Protein AF-A0A8T3T5S7-F1 (afdb_monomer_lite)

Secondary structure (DSSP, 8-state):
--SHHHHHHHHHIIIII-SS-HHHHHHHHHHHHHHTT-HHHHHHHHHHHHHTTPPPPPTT-

Sequence (61 aa):
MTASCAVANVGEHLRFHSALDPRINEFVTIVVARHLTNQFEWAVHVPLALKAGLARPRPHA

pLDDT: mean 88.07, std 13.72, range [48.59, 98.19]

Foldseek 3Di:
DPDPVVVVVVVCCLPPVDPDQQLVSLVVQLVVCVVVVPVVSNVVSVVSNVVSPNDDPDPPD

Structure (mmCIF, N/CA/C/O backbone):
data_AF-A0A8T3T5S7-F1
#
_entry.id   AF-A0A8T3T5S7-F1
#
loop_
_atom_site.group_PDB
_atom_site.id
_atom_site.type_symbol
_atom_site.label_atom_id
_atom_site.label_alt_id
_atom_site.label_comp_id
_atom_site.label_asym_id
_atom_site.label_entity_id
_atom_site.label_seq_id
_atom_site.pdbx_PDB_ins_code
_atom_site.Cartn_x
_atom_site.Cartn_y
_atom_site.Cartn_z
_atom_site.occupancy
_atom_site.B_iso_or_equiv
_atom_site.auth_seq_id
_atom_site.auth_comp_id
_atom_site.auth_asym_id
_atom_site.auth_atom_id
_atom_site.pdbx_PDB_model_num
ATOM 1 N N . MET A 1 1 ? 10.556 -12.084 24.398 1.00 48.62 1 MET A N 1
ATOM 2 C CA . MET A 1 1 ? 10.869 -10.901 23.565 1.00 48.62 1 MET A CA 1
ATOM 3 C C . MET A 1 1 ? 10.636 -11.234 22.086 1.00 48.62 1 MET A C 1
ATOM 5 O O . MET A 1 1 ? 11.586 -11.276 21.324 1.00 48.62 1 MET A O 1
ATOM 9 N N . THR A 1 2 ? 9.403 -11.562 21.672 1.00 51.38 2 THR A N 1
ATOM 10 C CA . THR A 1 2 ? 9.175 -12.212 20.354 1.00 51.38 2 THR A CA 1
ATOM 11 C C . THR A 1 2 ? 8.033 -11.633 19.511 1.00 51.38 2 THR A C 1
ATOM 13 O O . THR A 1 2 ? 7.959 -11.950 18.332 1.00 51.38 2 THR A O 1
ATOM 16 N N . ALA A 1 3 ? 7.181 -10.744 20.040 1.00 54.34 3 ALA A N 1
ATOM 17 C CA . ALA A 1 3 ? 6.045 -10.204 19.275 1.00 54.34 3 ALA A CA 1
ATOM 18 C C . ALA A 1 3 ? 6.362 -8.913 18.487 1.00 54.34 3 ALA A C 1
ATOM 20 O O . ALA A 1 3 ? 5.872 -8.746 17.375 1.00 54.34 3 ALA A O 1
ATOM 21 N N . SER A 1 4 ? 7.210 -8.020 19.019 1.00 57.84 4 SER A N 1
ATOM 22 C CA . SER A 1 4 ? 7.512 -6.725 18.373 1.00 57.84 4 SER A CA 1
ATOM 23 C C . SER A 1 4 ? 8.319 -6.877 17.071 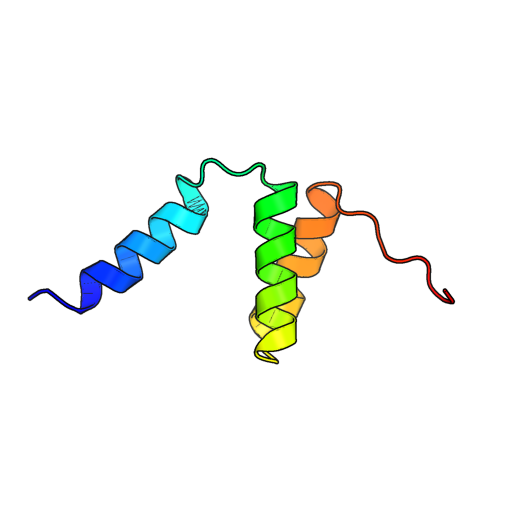1.00 57.84 4 SER A C 1
ATOM 25 O O . SER A 1 4 ? 8.042 -6.206 16.079 1.00 57.84 4 SER A O 1
ATOM 27 N N . CYS A 1 5 ? 9.261 -7.828 17.021 1.00 74.12 5 CYS A N 1
ATOM 28 C CA . CYS A 1 5 ? 10.086 -8.035 15.827 1.00 74.12 5 CYS A CA 1
ATOM 29 C C . CYS A 1 5 ? 9.318 -8.630 14.643 1.00 74.12 5 CYS A C 1
ATOM 31 O 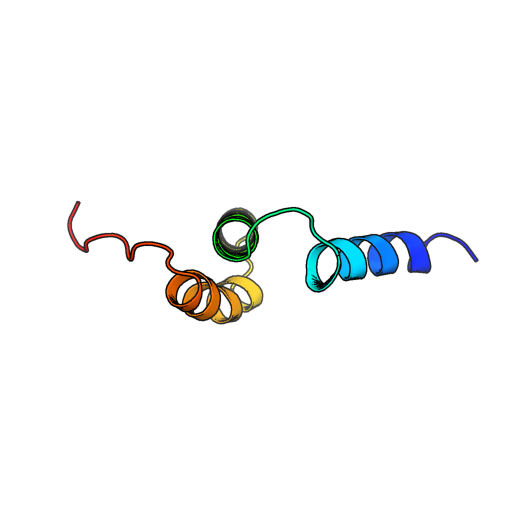O . CYS A 1 5 ? 9.706 -8.387 13.509 1.00 74.12 5 CYS A O 1
ATOM 33 N N . ALA A 1 6 ? 8.240 -9.393 14.862 1.00 83.44 6 ALA A N 1
ATOM 34 C CA . ALA A 1 6 ? 7.536 -10.049 13.758 1.00 83.44 6 ALA A CA 1
ATOM 35 C C . ALA A 1 6 ? 6.893 -9.025 12.807 1.00 83.44 6 ALA A C 1
ATOM 37 O O . ALA A 1 6 ? 7.093 -9.089 11.597 1.00 83.44 6 ALA A O 1
ATOM 38 N N . VAL A 1 7 ? 6.184 -8.034 13.359 1.00 86.94 7 VAL A N 1
ATOM 39 C CA . VAL A 1 7 ? 5.571 -6.949 12.573 1.00 86.94 7 VAL A CA 1
ATOM 40 C C . VAL A 1 7 ? 6.642 -6.062 11.933 1.00 86.94 7 VAL A C 1
ATOM 42 O O . VAL A 1 7 ? 6.509 -5.691 10.767 1.00 86.94 7 VAL A O 1
ATOM 45 N N . ALA A 1 8 ? 7.721 -5.761 12.662 1.00 88.62 8 ALA A N 1
ATOM 46 C CA . ALA A 1 8 ? 8.833 -4.970 12.140 1.00 88.62 8 ALA A CA 1
ATOM 47 C C . ALA A 1 8 ? 9.526 -5.658 10.950 1.00 88.62 8 ALA A C 1
ATOM 49 O O . ALA A 1 8 ? 9.670 -5.034 9.902 1.00 88.62 8 ALA A O 1
ATOM 50 N N . ASN A 1 9 ? 9.856 -6.948 11.068 1.00 92.69 9 ASN A N 1
ATOM 51 C CA . ASN A 1 9 ? 10.518 -7.722 10.012 1.00 92.69 9 ASN A CA 1
ATOM 52 C C . ASN A 1 9 ? 9.643 -7.846 8.760 1.00 92.69 9 ASN A C 1
ATOM 54 O O . ASN A 1 9 ? 10.135 -7.724 7.641 1.00 92.69 9 ASN A O 1
ATOM 58 N N . VAL 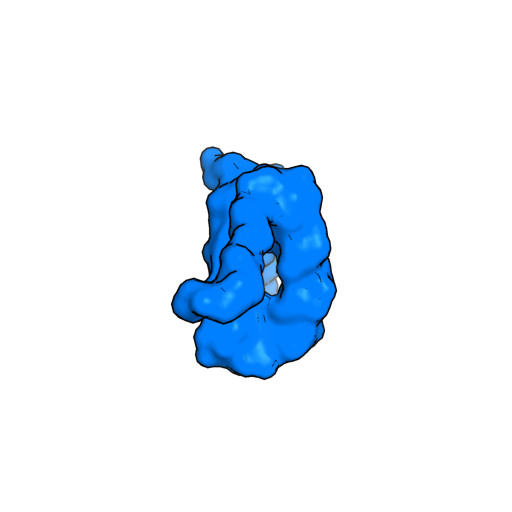A 1 10 ? 8.333 -8.059 8.930 1.00 90.81 10 VAL A N 1
ATOM 59 C CA . VAL A 1 10 ? 7.394 -8.060 7.797 1.00 90.81 10 VAL A CA 1
ATOM 60 C C . VAL A 1 10 ? 7.373 -6.686 7.130 1.00 90.81 10 VAL A C 1
ATOM 62 O O . VAL A 1 10 ? 7.467 -6.589 5.908 1.00 90.81 10 VAL A O 1
ATOM 65 N N . GLY A 1 11 ? 7.300 -5.615 7.921 1.00 88.25 11 GLY A N 1
ATOM 66 C CA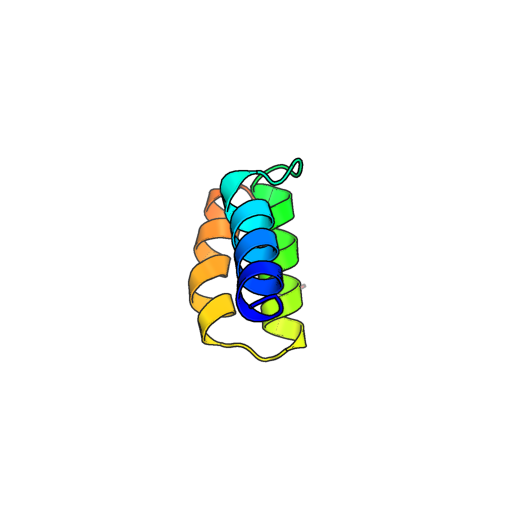 . GLY A 1 11 ? 7.313 -4.252 7.403 1.00 88.25 11 GLY A CA 1
ATOM 67 C C . GLY A 1 11 ? 8.608 -3.888 6.670 1.00 88.25 11 GLY A C 1
ATOM 68 O O . GLY A 1 11 ? 8.557 -3.173 5.673 1.00 88.25 11 GLY A O 1
ATOM 69 N N .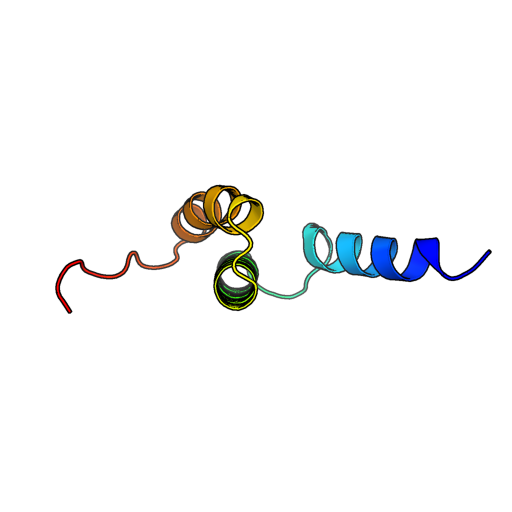 GLU A 1 12 ? 9.761 -4.345 7.149 1.00 90.88 12 GLU A N 1
ATOM 70 C CA . GLU A 1 12 ? 11.054 -4.171 6.482 1.00 90.88 12 GLU A CA 1
ATOM 71 C C . GLU A 1 12 ? 11.087 -4.930 5.154 1.00 90.88 12 GLU A C 1
ATOM 73 O O . GLU A 1 12 ? 11.395 -4.347 4.113 1.00 90.88 12 GLU A O 1
ATOM 78 N N . HIS A 1 13 ? 10.688 -6.207 5.168 1.00 91.75 13 HIS A N 1
ATOM 79 C CA . HIS A 1 13 ? 10.700 -7.044 3.975 1.00 91.75 13 HIS A CA 1
ATOM 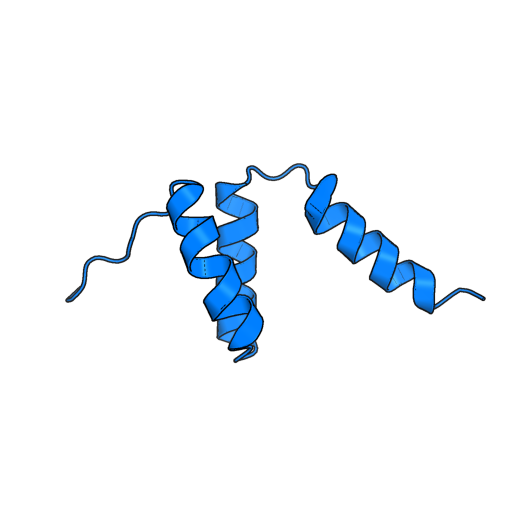80 C C . HIS A 1 13 ? 9.832 -6.452 2.862 1.00 91.75 13 HIS A C 1
ATOM 82 O O . HIS A 1 13 ? 10.303 -6.304 1.739 1.00 91.75 13 HIS A O 1
ATOM 88 N N . LEU A 1 14 ? 8.604 -6.031 3.173 1.00 88.44 14 LEU A N 1
ATOM 89 C CA . LEU A 1 14 ? 7.702 -5.433 2.185 1.00 88.44 14 LEU A CA 1
ATOM 90 C C . LEU A 1 14 ? 8.244 -4.128 1.576 1.00 88.44 14 LEU A C 1
ATOM 92 O O . LEU A 1 14 ? 7.946 -3.840 0.420 1.00 88.44 14 LEU A O 1
ATOM 96 N N . ARG A 1 15 ? 9.041 -3.349 2.321 1.00 84.75 15 ARG A N 1
ATOM 97 C CA . ARG A 1 15 ? 9.573 -2.055 1.853 1.00 84.75 15 ARG A CA 1
ATOM 98 C C . ARG A 1 15 ? 10.889 -2.173 1.094 1.00 84.75 15 ARG A C 1
ATOM 100 O O . ARG A 1 15 ? 11.101 -1.419 0.151 1.00 84.75 15 ARG A O 1
ATOM 107 N N . PHE A 1 16 ? 11.771 -3.077 1.514 1.00 87.94 16 PHE A N 1
ATOM 108 C CA . PHE A 1 16 ? 13.162 -3.088 1.044 1.00 87.94 16 PHE A CA 1
ATOM 109 C C . PHE A 1 16 ? 13.593 -4.398 0.390 1.00 87.94 16 PHE A C 1
ATOM 111 O O . PHE A 1 16 ? 14.570 -4.410 -0.356 1.00 87.94 16 PHE A O 1
ATOM 118 N N . HIS A 1 17 ? 12.878 -5.494 0.643 1.00 92.19 17 HIS A N 1
ATOM 119 C CA . HIS A 1 17 ? 13.258 -6.831 0.178 1.00 92.19 17 HIS A CA 1
ATOM 120 C C . HIS A 1 17 ? 12.150 -7.543 -0.608 1.00 92.19 17 HIS A C 1
ATOM 122 O O . HIS A 1 17 ? 12.280 -8.730 -0.905 1.00 92.19 17 HIS A O 1
ATOM 128 N N . SER A 1 18 ? 11.068 -6.836 -0.947 1.00 89.69 18 SER A N 1
ATOM 129 C CA . SER A 1 18 ? 9.958 -7.390 -1.718 1.00 89.69 18 SER A CA 1
ATOM 130 C C . SER A 1 18 ? 10.447 -7.830 -3.097 1.00 89.69 18 SER A C 1
ATOM 132 O O . SER A 1 18 ? 11.127 -7.082 -3.796 1.00 89.69 18 SER A O 1
ATOM 134 N N . ALA A 1 19 ? 10.064 -9.042 -3.501 1.00 93.31 19 ALA A N 1
ATOM 135 C CA . ALA A 1 19 ? 10.333 -9.568 -4.839 1.00 93.31 19 ALA A CA 1
ATOM 136 C C . ALA A 1 19 ? 9.422 -8.954 -5.920 1.00 93.31 19 ALA A C 1
ATOM 138 O O . ALA A 1 19 ? 9.610 -9.213 -7.108 1.00 93.31 19 ALA A O 1
ATOM 139 N N . LEU A 1 20 ? 8.404 -8.184 -5.521 1.00 91.88 20 LEU A N 1
ATOM 140 C CA . LEU A 1 20 ? 7.492 -7.532 -6.451 1.00 91.88 20 LEU A CA 1
ATOM 141 C C . LEU A 1 20 ? 8.126 -6.271 -7.037 1.00 91.88 20 LEU A C 1
ATOM 143 O O . LEU A 1 20 ? 8.811 -5.516 -6.345 1.00 91.88 20 LEU A O 1
ATOM 147 N N . ASP A 1 21 ? 7.816 -6.010 -8.304 1.00 93.62 21 ASP A N 1
ATOM 148 C CA . ASP A 1 21 ? 8.160 -4.751 -8.956 1.00 93.62 21 ASP A CA 1
ATOM 149 C C . ASP A 1 21 ? 7.555 -3.554 -8.186 1.00 93.62 21 ASP A C 1
ATOM 151 O O . ASP A 1 21 ? 6.416 -3.657 -7.705 1.00 93.62 21 ASP A O 1
ATOM 155 N N . PRO A 1 22 ? 8.258 -2.407 -8.080 1.00 92.81 22 PRO A N 1
ATOM 156 C CA . PRO A 1 22 ? 7.755 -1.220 -7.390 1.00 92.81 22 PRO A CA 1
ATOM 157 C C . PRO A 1 22 ? 6.348 -0.797 -7.823 1.00 92.81 22 PRO A C 1
ATOM 159 O O . PRO A 1 22 ? 5.541 -0.416 -6.979 1.00 92.81 22 PRO A O 1
ATOM 162 N N . ARG A 1 23 ? 5.995 -0.936 -9.107 1.00 94.62 23 ARG A N 1
ATOM 163 C CA . ARG A 1 23 ? 4.649 -0.620 -9.606 1.00 94.62 23 ARG A CA 1
ATOM 164 C C . ARG A 1 23 ? 3.576 -1.480 -8.948 1.00 94.62 23 ARG A C 1
ATOM 166 O O . ARG A 1 23 ? 2.488 -0.985 -8.660 1.00 94.62 23 ARG A O 1
ATOM 173 N N . ILE A 1 24 ? 3.868 -2.761 -8.732 1.00 95.19 24 ILE A N 1
ATOM 174 C CA . ILE A 1 24 ? 2.944 -3.709 -8.105 1.00 95.19 24 ILE A CA 1
ATOM 175 C C . ILE A 1 24 ? 2.892 -3.489 -6.594 1.00 95.19 24 ILE A C 1
ATOM 177 O O . ILE A 1 24 ? 1.796 -3.475 -6.038 1.00 95.19 24 ILE A O 1
ATOM 181 N N . ASN A 1 25 ? 4.036 -3.255 -5.943 1.00 94.94 25 ASN A N 1
ATOM 182 C CA . ASN A 1 25 ? 4.070 -2.925 -4.515 1.00 94.94 25 ASN A CA 1
ATOM 183 C C . ASN A 1 25 ? 3.210 -1.693 -4.217 1.00 94.94 25 ASN A C 1
ATOM 185 O O . ASN A 1 25 ? 2.303 -1.758 -3.392 1.00 94.94 25 ASN A O 1
ATOM 189 N N . GLU A 1 26 ? 3.430 -0.599 -4.945 1.00 95.50 26 GLU A N 1
ATOM 190 C CA . GLU A 1 26 ? 2.671 0.634 -4.744 1.00 95.50 26 GLU A CA 1
ATOM 191 C C . GLU A 1 26 ? 1.183 0.459 -5.078 1.00 95.50 26 GLU A C 1
ATOM 193 O O . GLU A 1 26 ? 0.328 0.988 -4.367 1.00 95.50 26 GLU A O 1
ATOM 198 N N . PHE A 1 27 ? 0.849 -0.336 -6.104 1.00 95.62 27 PHE A N 1
ATOM 199 C CA . PHE A 1 27 ? -0.541 -0.675 -6.419 1.00 95.62 27 PHE A CA 1
ATOM 200 C C . PHE A 1 27 ? -1.244 -1.381 -5.254 1.00 95.62 27 PHE A C 1
ATOM 202 O O . PHE A 1 27 ? -2.345 -0.989 -4.865 1.00 95.62 27 PHE A O 1
ATOM 209 N N . VAL A 1 28 ? -0.613 -2.406 -4.679 1.00 95.38 28 VAL A N 1
ATOM 210 C CA . VAL A 1 28 ? -1.177 -3.137 -3.538 1.00 95.38 28 VAL A CA 1
ATOM 211 C C . VAL A 1 28 ? -1.313 -2.209 -2.331 1.00 95.38 28 VAL A C 1
ATOM 213 O O . VAL A 1 28 ? -2.372 -2.196 -1.701 1.00 95.38 28 VAL A O 1
ATOM 216 N N . THR A 1 29 ? -0.305 -1.379 -2.050 1.00 95.19 29 THR A N 1
ATOM 217 C CA . THR A 1 29 ? -0.336 -0.430 -0.930 1.00 95.19 29 THR A CA 1
ATOM 218 C C . THR A 1 29 ? -1.519 0.530 -1.026 1.00 95.19 29 THR A C 1
ATOM 220 O O . THR A 1 29 ? -2.274 0.654 -0.062 1.00 95.19 29 THR A O 1
ATOM 223 N N . ILE A 1 30 ? -1.759 1.162 -2.183 1.00 96.44 30 ILE A N 1
ATOM 224 C CA . ILE A 1 30 ? -2.890 2.095 -2.325 1.00 96.44 30 ILE A CA 1
ATOM 225 C C . ILE A 1 30 ? -4.251 1.383 -2.272 1.00 96.44 30 ILE A C 1
ATOM 227 O O . ILE A 1 30 ? -5.206 1.941 -1.729 1.00 96.44 30 ILE A O 1
ATOM 231 N N . VAL A 1 31 ? -4.360 0.146 -2.776 1.00 96.69 31 VAL A N 1
ATOM 232 C CA . VAL A 1 31 ? -5.593 -0.657 -2.678 1.00 96.69 31 VAL A CA 1
ATOM 233 C C . VAL A 1 31 ? -5.907 -0.975 -1.217 1.00 96.69 31 VAL A C 1
ATOM 235 O O . VAL A 1 31 ? -7.035 -0.752 -0.772 1.00 96.69 31 VAL A O 1
ATOM 238 N N . VAL A 1 32 ? -4.912 -1.428 -0.449 1.00 97.00 32 VAL A N 1
ATOM 239 C CA . VAL A 1 32 ? -5.059 -1.712 0.986 1.00 97.00 32 VAL A CA 1
ATOM 240 C C . VAL A 1 32 ? -5.367 -0.434 1.765 1.00 97.00 32 VAL A C 1
ATOM 242 O O . VAL A 1 32 ? -6.293 -0.426 2.577 1.00 97.00 32 VAL A O 1
ATOM 245 N N . ALA A 1 33 ? -4.666 0.668 1.481 1.00 97.75 33 ALA A N 1
ATOM 246 C CA . ALA A 1 33 ? -4.925 1.961 2.108 1.00 97.75 33 ALA A CA 1
ATOM 247 C C . ALA A 1 33 ? -6.372 2.417 1.879 1.00 97.75 33 ALA A C 1
ATOM 249 O O . ALA A 1 33 ? -7.034 2.868 2.814 1.00 97.75 33 ALA A O 1
ATOM 250 N N . ARG A 1 34 ? -6.908 2.239 0.662 1.00 96.94 34 ARG A N 1
ATOM 251 C CA . ARG A 1 34 ? -8.307 2.567 0.369 1.00 96.94 34 ARG A CA 1
ATOM 252 C C . ARG A 1 34 ? -9.284 1.646 1.082 1.00 96.94 34 ARG A C 1
ATOM 254 O O . ARG A 1 34 ? -10.261 2.139 1.637 1.00 96.94 34 ARG A O 1
ATOM 261 N N . HIS A 1 35 ? -9.017 0.342 1.075 1.00 98.19 35 HIS A N 1
ATOM 262 C CA . HIS A 1 35 ? -9.862 -0.658 1.724 1.00 98.19 35 HIS A CA 1
ATOM 263 C C . HIS A 1 35 ? -9.976 -0.418 3.236 1.00 98.19 35 HIS A C 1
ATOM 265 O O . HIS A 1 35 ? -11.063 -0.502 3.796 1.00 98.19 35 HIS A O 1
ATOM 271 N N . LEU A 1 36 ? -8.870 -0.038 3.880 1.00 97.88 36 LEU A N 1
ATOM 272 C CA . LEU A 1 36 ? -8.820 0.269 5.311 1.00 97.88 36 LEU A CA 1
ATOM 273 C C . LEU A 1 36 ? -9.168 1.727 5.642 1.00 97.88 36 LEU A C 1
ATOM 275 O O . LEU A 1 36 ? -9.096 2.123 6.801 1.00 97.88 36 LEU A O 1
ATOM 279 N N . THR A 1 37 ? -9.533 2.546 4.649 1.00 98.19 37 THR A N 1
ATOM 280 C CA . THR A 1 37 ? -9.788 3.989 4.827 1.00 98.19 37 THR A CA 1
ATOM 281 C C . THR A 1 37 ? -8.600 4.732 5.476 1.00 98.19 37 THR A C 1
ATOM 283 O O . THR A 1 37 ? -8.760 5.751 6.147 1.00 98.19 37 THR A O 1
ATOM 286 N N . ASN A 1 38 ? -7.372 4.253 5.257 1.00 98.12 38 ASN A N 1
ATOM 287 C CA . ASN A 1 38 ? -6.155 4.875 5.771 1.00 98.12 38 ASN A CA 1
ATOM 288 C C . ASN A 1 38 ? -5.725 6.037 4.861 1.00 98.12 38 ASN A C 1
ATOM 290 O O . ASN A 1 38 ? -5.040 5.852 3.854 1.00 98.12 38 ASN A O 1
ATOM 294 N N . GLN A 1 39 ? -6.145 7.249 5.226 1.00 97.69 39 GLN A N 1
ATOM 295 C CA . GLN A 1 39 ? -5.899 8.459 4.433 1.00 97.69 39 GLN A CA 1
ATOM 296 C C . GLN A 1 39 ? -4.423 8.850 4.363 1.00 97.69 39 GLN A C 1
ATOM 298 O O . GLN A 1 39 ? -3.995 9.409 3.355 1.00 97.69 39 GLN A O 1
ATOM 303 N N . PHE A 1 40 ? -3.651 8.554 5.412 1.00 97.75 40 PHE A N 1
ATOM 304 C CA . PHE A 1 40 ? -2.227 8.868 5.442 1.00 97.75 40 PHE A CA 1
ATOM 305 C C . PHE A 1 40 ? -1.481 8.051 4.385 1.00 97.75 40 PHE A C 1
ATOM 307 O O . PHE A 1 40 ? -0.865 8.624 3.489 1.00 97.75 40 PHE A O 1
ATOM 314 N N . GLU A 1 41 ? -1.626 6.725 4.429 1.00 97.12 41 GLU A N 1
ATOM 315 C CA . GLU A 1 41 ? -0.982 5.830 3.460 1.00 97.12 41 GLU A CA 1
ATOM 316 C C . GLU A 1 41 ? -1.461 6.118 2.034 1.00 97.12 41 GLU A C 1
ATOM 318 O O . GLU A 1 41 ? -0.664 6.161 1.102 1.00 97.12 41 GLU A O 1
ATOM 323 N N . TRP A 1 42 ? -2.753 6.409 1.851 1.00 97.06 42 TRP A N 1
ATOM 324 C CA . TRP A 1 42 ? -3.287 6.787 0.543 1.00 97.06 42 TRP A CA 1
ATOM 325 C C . TRP A 1 42 ? -2.616 8.050 -0.018 1.00 97.06 42 TRP A C 1
ATOM 327 O O . TRP A 1 42 ? -2.152 8.054 -1.159 1.00 97.06 42 TRP A O 1
ATOM 337 N N . ALA A 1 43 ? -2.546 9.122 0.775 1.00 97.44 43 ALA A N 1
ATOM 338 C CA . ALA A 1 43 ? -1.963 10.388 0.339 1.00 97.44 43 ALA A CA 1
ATOM 339 C C . ALA A 1 43 ? -0.462 10.266 0.030 1.00 97.44 43 ALA A C 1
ATOM 341 O O . ALA A 1 43 ? 0.017 10.895 -0.915 1.00 97.44 43 ALA A O 1
ATOM 342 N N . VAL A 1 44 ? 0.261 9.440 0.791 1.00 97.12 44 VAL A N 1
ATOM 343 C CA . VAL A 1 44 ? 1.697 9.192 0.599 1.00 97.12 44 VAL A CA 1
ATOM 344 C C . VAL A 1 44 ? 1.958 8.325 -0.633 1.00 97.12 44 VAL A C 1
ATOM 346 O O . VAL A 1 44 ? 2.822 8.660 -1.444 1.00 97.12 44 VAL A O 1
ATOM 349 N N . HIS A 1 45 ? 1.204 7.239 -0.812 1.00 96.06 45 HIS A N 1
ATOM 350 C CA . HIS A 1 45 ? 1.534 6.213 -1.803 1.00 96.06 45 HIS A CA 1
ATOM 351 C C . HIS A 1 45 ? 0.916 6.435 -3.186 1.00 96.06 45 HIS A C 1
ATOM 353 O O . HIS A 1 45 ? 1.467 5.959 -4.175 1.00 96.06 45 HIS A O 1
ATOM 359 N N . VAL A 1 46 ? -0.163 7.215 -3.331 1.00 95.94 46 VAL A N 1
ATOM 360 C CA . VAL A 1 46 ? -0.709 7.529 -4.669 1.00 95.94 46 VAL A CA 1
ATOM 361 C C . VAL A 1 46 ? 0.325 8.216 -5.582 1.00 95.94 46 VAL A C 1
ATOM 363 O O . VAL A 1 46 ? 0.500 7.761 -6.716 1.00 95.94 46 VAL A O 1
ATOM 366 N N . PRO A 1 47 ? 1.057 9.262 -5.150 1.00 96.31 47 PRO A N 1
ATOM 367 C CA . PRO A 1 47 ? 2.133 9.844 -5.954 1.00 96.31 47 PRO A CA 1
ATOM 368 C C . PRO A 1 47 ? 3.258 8.854 -6.289 1.00 96.31 47 PRO A C 1
ATOM 370 O O . PRO A 1 47 ? 3.793 8.895 -7.399 1.00 96.31 47 PRO A O 1
ATOM 373 N N . LEU A 1 48 ? 3.602 7.955 -5.359 1.00 95.94 48 LEU A N 1
ATOM 374 C CA . LEU A 1 48 ? 4.636 6.934 -5.556 1.00 95.94 48 LEU A CA 1
ATOM 375 C C . LEU A 1 48 ? 4.204 5.894 -6.594 1.00 95.94 48 LEU A C 1
ATOM 377 O O . LEU A 1 48 ? 4.967 5.602 -7.513 1.00 95.94 48 LEU A O 1
ATOM 381 N N . ALA A 1 49 ? 2.953 5.436 -6.532 1.00 95.75 49 ALA A N 1
ATOM 382 C CA . ALA A 1 49 ? 2.371 4.536 -7.520 1.00 95.75 49 ALA A CA 1
ATOM 383 C C . ALA A 1 49 ? 2.401 5.139 -8.930 1.00 95.75 49 ALA A C 1
ATOM 385 O O . ALA A 1 49 ? 2.803 4.480 -9.888 1.00 95.75 49 ALA A O 1
ATOM 386 N N . LEU A 1 50 ? 2.035 6.418 -9.066 1.00 95.44 50 LEU A N 1
ATOM 387 C CA . LEU A 1 50 ? 2.096 7.122 -10.349 1.00 95.44 50 LEU A CA 1
ATOM 388 C C . LEU A 1 50 ? 3.537 7.244 -10.862 1.00 95.44 50 LEU A C 1
ATOM 390 O O . LEU A 1 50 ? 3.787 7.012 -12.044 1.00 95.44 50 LEU A O 1
ATOM 394 N N . LYS A 1 51 ? 4.494 7.556 -9.979 1.00 95.50 51 LYS A N 1
ATOM 395 C CA . LYS A 1 51 ? 5.923 7.607 -10.320 1.00 95.50 51 LYS A CA 1
ATOM 396 C C . LYS A 1 51 ? 6.462 6.236 -10.747 1.00 95.50 51 LYS A C 1
ATOM 398 O O . LYS A 1 51 ? 7.307 6.175 -11.633 1.00 95.50 51 LYS A O 1
ATOM 403 N N . ALA A 1 52 ? 5.945 5.155 -10.168 1.00 95.00 52 ALA A N 1
ATOM 404 C CA . ALA A 1 52 ? 6.257 3.777 -10.543 1.00 95.00 52 ALA A CA 1
ATOM 405 C C . ALA A 1 52 ? 5.554 3.315 -11.840 1.00 95.00 52 ALA A C 1
ATOM 407 O O . ALA A 1 52 ? 5.667 2.156 -12.229 1.00 95.00 52 ALA A O 1
ATOM 408 N N . GLY A 1 53 ? 4.822 4.195 -12.533 1.00 94.62 53 GLY A N 1
ATOM 409 C CA . GLY A 1 53 ? 4.175 3.877 -13.809 1.00 94.62 53 GLY A CA 1
ATOM 410 C C . GLY A 1 53 ? 2.785 3.253 -13.669 1.00 94.62 53 GLY A C 1
ATOM 411 O O . GLY A 1 53 ? 2.292 2.609 -14.602 1.00 94.62 53 GLY A O 1
ATOM 412 N N . LEU A 1 54 ? 2.121 3.416 -12.520 1.00 93.19 54 LEU A N 1
ATOM 413 C CA . LEU A 1 54 ? 0.699 3.112 -12.423 1.00 93.19 54 LEU A CA 1
ATOM 414 C C . LEU A 1 54 ? -0.090 4.108 -13.283 1.00 93.19 54 LEU A C 1
ATOM 416 O O . LEU A 1 54 ? 0.083 5.323 -13.176 1.00 93.19 54 LEU A O 1
ATOM 420 N N . ALA A 1 55 ? -0.974 3.597 -14.140 1.00 87.12 55 ALA A N 1
ATOM 421 C CA . ALA A 1 55 ? -1.814 4.451 -14.964 1.00 87.12 55 ALA A CA 1
ATOM 422 C C . ALA A 1 55 ? -2.768 5.251 -14.070 1.00 87.12 55 ALA A C 1
ATOM 424 O O . ALA A 1 55 ? -3.473 4.688 -13.230 1.00 87.12 55 ALA A O 1
ATOM 425 N N . ARG A 1 56 ? -2.821 6.570 -14.277 1.00 79.38 56 ARG A N 1
ATOM 426 C CA . ARG A 1 56 ? -3.862 7.392 -13.663 1.00 79.38 56 ARG A CA 1
ATOM 427 C C . ARG A 1 56 ? -5.217 6.924 -14.210 1.00 79.38 56 ARG A C 1
ATOM 429 O O . ARG A 1 56 ? -5.348 6.828 -15.435 1.00 79.38 56 ARG A O 1
ATOM 436 N N . PRO A 1 57 ? -6.221 6.664 -13.351 1.00 70.50 57 PRO A N 1
ATOM 437 C CA . PRO A 1 57 ? -7.573 6.418 -13.825 1.00 70.50 57 PRO A CA 1
ATOM 438 C C . PRO A 1 57 ? -7.990 7.592 -14.703 1.00 70.50 57 PRO A C 1
ATOM 440 O O . PRO A 1 57 ? -7.799 8.750 -14.316 1.00 70.50 57 PRO A O 1
ATOM 443 N N . ARG A 1 58 ? -8.529 7.312 -15.893 1.00 74.12 58 ARG A N 1
ATOM 444 C CA . ARG A 1 58 ? -9.131 8.387 -16.678 1.00 74.12 58 ARG A CA 1
ATOM 445 C C . ARG A 1 58 ? -10.255 8.973 -15.829 1.00 74.12 58 ARG A C 1
ATOM 447 O O . ARG A 1 58 ? -11.078 8.202 -15.333 1.00 74.12 58 ARG A O 1
ATOM 454 N N . PRO A 1 59 ? -10.293 10.294 -15.622 1.00 57.12 59 PRO A N 1
ATOM 455 C CA . PRO A 1 59 ? -11.478 10.875 -15.032 1.00 57.12 59 PRO A CA 1
ATOM 456 C C . PRO A 1 59 ? -12.643 10.564 -15.998 1.00 57.12 59 PRO A C 1
ATOM 458 O O . PRO A 1 59 ? -12.429 10.504 -17.208 1.00 57.12 59 PRO A O 1
ATOM 461 N N . HIS A 1 60 ? -13.842 10.299 -15.471 1.00 59.50 60 HIS A N 1
ATOM 462 C CA . HIS A 1 60 ? -15.090 10.063 -16.229 1.00 59.50 60 HIS A CA 1
ATOM 463 C C . HIS A 1 60 ? -15.291 8.709 -16.961 1.00 59.50 60 HIS A C 1
ATOM 465 O O . HIS A 1 60 ? -16.136 8.643 -17.853 1.00 59.50 60 HIS A O 1
ATOM 471 N N . ALA A 1 61 ? -14.597 7.629 -16.586 1.00 48.59 61 ALA A N 1
ATOM 472 C CA . ALA A 1 61 ? -15.042 6.266 -16.934 1.00 48.59 61 ALA A CA 1
ATOM 473 C C . ALA A 1 61 ? -15.914 5.668 -15.823 1.00 48.59 61 ALA A C 1
ATOM 475 O O . ALA A 1 61 ? -15.555 5.882 -14.640 1.00 48.59 61 ALA A O 1
#

Radius of gyration: 13.73 Å; chains: 1; bounding box: 28×23×40 Å